Protein AF-A0A5B7V4L8-F1 (afdb_monomer_lite)

Foldseek 3Di:
DDDDDDDPVRQDPVNVVVVVVVVVVVVVVVVVVVVVVVVVVVVVVVVVVVVVVVVVVVVVVVVVLVVLVVVLVVLPDPDDDPVSVVVNVVSVVVNVVVPPDPDPPVVVVVVVVVVVVVVVVQLVVLLVVLVVVDVVVDDDPPPDDNVVVVVVSVVSNVCSNPPPDD

Radius of gyration: 33.32 Å; chains: 1; bounding box: 62×54×91 Å

Sequence (166 aa):
MTEPRHTADTVTDDALDELYAGLEQAQTRAEQAEDLLRIAHETSNRAEAERASAVRRAEQAEGALARVRAAVHIADDEDVTDWQRGFRACSVAVLGTLDQPGPAATDTTARVFAALHRSAEQNVSRVIDLYERWLAAGPPPLGTSVSRWWDARLAELHDAILPPTT

Secondary structure (DSSP, 8-state):
-------GGG--HHHHHHHHHHHHHHHHHHHHHHHHHHHHHHHHHHHHHHHHHHHHHHHHHHHHHHHHHHHHHGGGSS---HHHHHHHHHHHHHHHHHSSPPS-HHHHHHHHHHHHHHHHHHHHHHHHHHHHHHHHH-SPPTTS-HHHHHHHHHHHHHHHHS----

Structure (mmCIF, N/CA/C/O backbone):
data_AF-A0A5B7V4L8-F1
#
_entry.id   AF-A0A5B7V4L8-F1
#
loop_
_atom_site.group_PDB
_atom_site.id
_atom_site.type_symbol
_atom_site.label_atom_id
_atom_site.label_alt_id
_atom_site.label_comp_id
_atom_site.label_asym_id
_atom_site.label_entity_id
_atom_site.label_seq_id
_atom_site.pdbx_PDB_ins_code
_atom_site.Cartn_x
_atom_site.Cartn_y
_atom_site.Cartn_z
_atom_site.occupancy
_atom_site.B_iso_or_equiv
_atom_site.auth_seq_id
_atom_site.auth_comp_id
_atom_site.auth_asym_id
_atom_site.auth_atom_id
_atom_site.pdbx_PDB_model_num
ATOM 1 N N . MET A 1 1 ? -24.661 27.820 22.872 1.00 38.53 1 MET A N 1
ATOM 2 C CA . MET A 1 1 ? -24.665 26.750 23.888 1.00 38.53 1 MET A CA 1
ATOM 3 C C . MET A 1 1 ? -23.710 27.182 24.973 1.00 38.53 1 MET A C 1
ATOM 5 O O . MET A 1 1 ? -22.532 27.338 24.694 1.00 38.53 1 MET A O 1
ATOM 9 N N . THR A 1 2 ? -24.248 27.525 26.135 1.00 45.78 2 THR A N 1
ATOM 10 C CA . THR A 1 2 ? -23.500 28.096 27.256 1.00 45.78 2 THR A CA 1
ATOM 11 C C . THR A 1 2 ? -23.047 26.936 28.130 1.00 45.78 2 THR A C 1
ATOM 13 O O . THR A 1 2 ? -23.898 26.246 28.685 1.00 45.78 2 THR A O 1
ATOM 16 N N . GLU A 1 3 ? -21.742 26.676 28.201 1.00 45.06 3 GLU A N 1
ATOM 17 C CA . GLU A 1 3 ? -21.190 25.704 29.150 1.00 45.06 3 GLU A CA 1
ATOM 18 C C . GLU A 1 3 ? -21.563 26.123 30.583 1.00 45.06 3 GLU A C 1
ATOM 20 O O . GLU A 1 3 ? -21.363 27.292 30.945 1.00 45.06 3 GLU A O 1
ATOM 25 N N . PRO A 1 4 ? -22.132 25.221 31.402 1.00 63.66 4 PRO A N 1
ATOM 26 C CA . PRO A 1 4 ? -22.404 25.512 32.799 1.00 63.66 4 PRO A CA 1
ATOM 27 C C . PRO A 1 4 ? -21.075 25.726 33.533 1.00 63.66 4 PRO A C 1
ATOM 29 O O . PRO A 1 4 ? -20.245 24.830 33.650 1.00 63.66 4 PRO A O 1
ATOM 32 N N . ARG A 1 5 ? -20.857 26.951 34.018 1.00 58.69 5 ARG A N 1
ATOM 33 C CA . ARG A 1 5 ? -19.707 27.290 34.861 1.00 58.69 5 ARG A CA 1
ATOM 34 C C . ARG A 1 5 ? -19.963 26.774 36.274 1.00 58.69 5 ARG A C 1
ATOM 36 O O . ARG A 1 5 ? -20.722 27.390 37.017 1.00 58.69 5 ARG A O 1
ATOM 43 N N . HIS A 1 6 ? -19.332 25.662 36.630 1.00 60.97 6 HIS A N 1
ATOM 44 C CA . HIS A 1 6 ? -19.338 25.139 37.993 1.00 60.97 6 HIS A CA 1
ATOM 45 C C . HIS A 1 6 ? -18.435 26.001 38.891 1.00 60.97 6 HIS A C 1
ATOM 47 O O . HIS A 1 6 ? -17.262 26.220 38.591 1.00 60.97 6 HIS A O 1
ATOM 53 N N . THR A 1 7 ? -18.993 26.544 39.973 1.00 61.94 7 THR A N 1
ATOM 54 C CA . THR A 1 7 ? -18.250 27.269 41.018 1.00 61.94 7 THR A CA 1
ATOM 55 C C . THR A 1 7 ? -17.629 26.281 42.004 1.00 61.94 7 THR A C 1
ATOM 57 O O . THR A 1 7 ? -18.215 25.228 42.251 1.00 61.94 7 THR A O 1
ATOM 60 N N . ALA A 1 8 ? -16.473 26.625 42.586 1.00 61.00 8 ALA A N 1
ATOM 61 C CA . ALA A 1 8 ? -15.645 25.731 43.410 1.00 61.00 8 ALA A CA 1
ATOM 62 C C . ALA A 1 8 ? -16.396 24.992 44.544 1.00 61.00 8 ALA A C 1
ATOM 64 O O . ALA A 1 8 ? -16.025 23.874 44.873 1.00 61.00 8 ALA A O 1
ATOM 65 N N . ASP A 1 9 ? -17.490 25.556 45.067 1.00 65.50 9 ASP A N 1
ATOM 66 C CA . ASP A 1 9 ? -18.323 24.942 46.118 1.00 65.50 9 ASP A CA 1
ATOM 67 C C . ASP A 1 9 ? -19.293 23.840 45.631 1.00 65.50 9 ASP A C 1
ATOM 69 O O . ASP A 1 9 ? -20.001 23.244 46.437 1.00 65.50 9 ASP A O 1
ATOM 73 N N . THR A 1 10 ? -19.375 23.567 44.322 1.00 72.00 10 THR A N 1
ATOM 74 C CA . THR A 1 10 ? -20.352 22.617 43.731 1.00 72.00 10 THR A CA 1
ATOM 75 C C . THR A 1 10 ? -19.728 21.395 43.062 1.00 72.00 10 THR A C 1
ATOM 77 O O . THR A 1 10 ? -20.456 20.563 42.523 1.00 72.00 10 THR A O 1
ATOM 80 N N . VAL A 1 1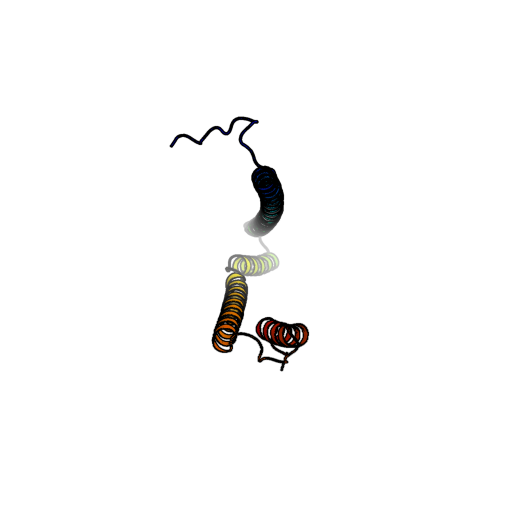1 ? -18.400 21.282 43.072 1.00 72.31 11 VAL A N 1
ATOM 81 C CA . VAL A 1 11 ? -17.696 20.162 42.442 1.00 72.31 11 VAL A CA 1
ATOM 82 C C . VAL A 1 11 ? -17.529 19.048 43.473 1.00 72.31 11 VAL A C 1
ATOM 84 O O . VAL A 1 11 ? -16.882 19.242 44.500 1.00 72.31 11 VAL A O 1
ATOM 87 N N . THR A 1 12 ? -18.158 17.902 43.224 1.00 82.94 12 THR A N 1
ATOM 88 C CA . THR A 1 12 ? -17.988 16.693 44.039 1.00 82.94 12 THR A CA 1
ATOM 89 C C . THR A 1 12 ? -16.658 16.015 43.720 1.00 82.94 12 THR A C 1
ATOM 91 O O . THR A 1 12 ? -16.119 16.195 42.632 1.00 82.94 12 THR A O 1
ATOM 94 N N . ASP A 1 13 ? -16.147 15.213 44.652 1.00 84.00 13 ASP A N 1
ATOM 95 C CA . ASP A 1 13 ? -14.913 14.429 44.471 1.00 84.00 13 ASP A CA 1
ATOM 96 C C . ASP A 1 13 ? -15.001 13.535 43.218 1.00 84.00 13 ASP A C 1
ATOM 98 O O . ASP A 1 13 ? -14.142 13.599 42.345 1.00 84.00 13 ASP A O 1
ATOM 102 N N . ASP A 1 14 ? -16.144 12.865 43.025 1.00 87.81 14 ASP A N 1
ATOM 103 C CA . ASP A 1 14 ? -16.441 12.084 41.814 1.00 87.81 14 ASP A CA 1
ATOM 104 C C . ASP A 1 14 ? -16.370 12.922 40.518 1.00 87.81 14 ASP A C 1
ATOM 106 O O . ASP A 1 14 ? -15.923 12.443 39.478 1.00 87.81 14 ASP A O 1
ATOM 110 N N . ALA A 1 15 ? -16.786 14.195 40.565 1.00 84.94 15 ALA A N 1
ATOM 111 C CA . ALA A 1 15 ? -16.728 15.085 39.405 1.00 84.94 15 ALA A CA 1
ATOM 112 C C . ALA A 1 15 ? -15.297 15.578 39.128 1.00 84.94 15 ALA A C 1
ATOM 114 O O . ALA A 1 15 ? -14.961 15.863 37.979 1.00 84.94 15 ALA A O 1
ATOM 115 N N . LEU A 1 16 ? -14.446 15.673 40.156 1.00 86.25 16 LEU A N 1
ATOM 116 C CA . LEU A 1 16 ? -13.016 15.929 39.981 1.00 86.25 16 LEU A CA 1
ATOM 117 C C . LEU A 1 16 ? -12.318 14.718 39.362 1.00 86.25 16 LEU A C 1
ATOM 119 O O . LEU A 1 16 ? -11.557 14.902 38.415 1.00 86.25 16 LEU A O 1
ATOM 123 N N . ASP A 1 17 ? -12.613 13.505 39.826 1.00 92.12 17 ASP A N 1
ATOM 124 C CA . ASP A 1 17 ? -12.047 12.270 39.272 1.00 92.12 17 ASP A CA 1
ATOM 125 C C . ASP A 1 17 ? -12.414 12.084 37.794 1.00 92.12 17 ASP A C 1
ATOM 127 O O . ASP A 1 17 ? -11.549 11.779 36.969 1.00 92.12 17 ASP A O 1
ATOM 131 N N . GLU A 1 18 ? -13.669 12.351 37.419 1.00 91.19 18 GLU A N 1
ATOM 132 C CA . GLU A 1 18 ? -14.097 12.333 36.015 1.00 91.19 18 GLU A CA 1
ATOM 133 C C . GLU A 1 18 ? -13.371 13.390 35.167 1.00 91.19 18 GLU A C 1
ATOM 135 O O . GLU A 1 18 ? -12.969 13.111 34.032 1.00 91.19 18 GLU A O 1
ATOM 140 N N . LEU A 1 19 ? -13.153 14.595 35.708 1.00 90.12 19 LEU A N 1
ATOM 141 C CA . LEU A 1 19 ? -12.398 15.647 35.023 1.00 90.12 19 LEU A CA 1
ATOM 142 C C . LEU A 1 19 ? -10.917 15.284 34.868 1.00 90.12 19 LEU A C 1
ATOM 144 O O . LEU A 1 19 ? -10.348 15.525 33.800 1.00 90.12 19 LEU A O 1
ATOM 148 N N . TYR A 1 20 ? -10.294 14.684 35.884 1.00 91.19 20 TYR A N 1
ATOM 149 C CA . TYR A 1 20 ? -8.905 14.229 35.818 1.00 91.19 20 TYR A CA 1
ATOM 150 C C . TYR A 1 20 ? -8.732 13.071 34.833 1.00 91.19 20 TYR A C 1
ATOM 152 O O . TYR A 1 20 ? -7.831 13.126 33.996 1.00 91.19 20 TYR A O 1
ATOM 160 N N . ALA A 1 21 ? -9.633 12.086 34.847 1.00 93.38 21 ALA A N 1
ATOM 161 C CA . ALA A 1 21 ? -9.640 11.000 33.870 1.00 93.38 21 ALA A CA 1
ATOM 162 C C . ALA A 1 21 ? -9.850 11.526 32.438 1.00 93.38 21 ALA A C 1
ATOM 164 O O . ALA A 1 21 ? -9.195 11.079 31.493 1.00 93.38 21 ALA A O 1
ATOM 165 N N . GLY A 1 22 ? -10.727 12.521 32.268 1.00 93.88 22 GLY A N 1
ATOM 166 C CA . GLY A 1 22 ? -10.933 13.206 30.993 1.00 93.88 22 GLY A CA 1
ATOM 167 C C . GLY A 1 22 ? -9.686 13.950 30.506 1.00 93.88 22 GLY A C 1
ATOM 168 O O . GLY A 1 22 ? -9.349 13.868 29.322 1.00 93.88 22 GLY A O 1
ATOM 169 N N . LEU A 1 23 ? -8.974 14.631 31.410 1.00 95.12 23 LEU A N 1
ATOM 170 C CA . LEU A 1 23 ? -7.726 15.337 31.112 1.00 95.12 23 LEU A CA 1
ATOM 171 C C . LEU A 1 23 ? -6.614 14.362 30.706 1.00 95.12 23 LEU A C 1
ATOM 173 O O . LEU A 1 23 ? -5.959 14.580 29.690 1.00 95.12 23 LEU A O 1
ATOM 177 N N . GLU A 1 24 ? -6.439 13.267 31.446 1.00 95.31 24 GLU A N 1
ATOM 178 C CA . GLU A 1 24 ? -5.446 12.229 31.147 1.00 95.31 24 GLU A CA 1
ATOM 179 C C . GLU A 1 24 ? -5.721 11.572 29.787 1.00 95.31 24 GLU A C 1
ATOM 181 O O . GLU A 1 24 ? -4.818 11.391 28.963 1.00 95.31 24 GLU A O 1
ATOM 186 N N . GLN A 1 25 ? -6.993 11.294 29.493 1.00 94.38 25 GLN A N 1
ATOM 187 C CA . GLN A 1 25 ? -7.395 10.745 28.204 1.00 94.38 25 GLN A CA 1
ATOM 188 C C . GLN A 1 25 ? -7.185 11.748 27.059 1.00 94.38 25 GLN A C 1
ATOM 190 O O . GLN A 1 25 ? -6.803 11.355 25.955 1.00 94.38 25 GLN A O 1
ATOM 195 N N . ALA A 1 26 ? -7.431 13.040 27.290 1.00 92.88 26 ALA A N 1
ATOM 196 C CA . ALA A 1 26 ? -7.155 14.090 26.313 1.00 92.88 26 ALA A CA 1
ATOM 197 C C . ALA A 1 26 ? -5.649 14.248 26.061 1.00 92.88 26 ALA A C 1
ATOM 199 O O . ALA A 1 26 ? -5.237 14.357 24.906 1.00 92.88 26 ALA A O 1
ATOM 200 N N . GLN A 1 27 ? -4.833 14.185 27.115 1.00 95.94 27 GLN A N 1
ATOM 201 C CA . GLN A 1 27 ? -3.379 14.251 27.017 1.00 95.94 27 GLN A CA 1
ATOM 202 C C . GLN A 1 27 ? -2.819 13.047 26.250 1.00 95.94 27 GLN A C 1
ATOM 204 O O . GLN A 1 27 ? -2.063 13.224 25.300 1.00 95.94 27 GLN A O 1
ATOM 209 N N . THR A 1 28 ? -3.289 11.837 26.560 1.00 95.69 28 THR A N 1
ATOM 210 C CA . THR A 1 28 ? -2.890 10.616 25.844 1.00 95.69 28 THR A CA 1
ATOM 211 C C . THR A 1 28 ? -3.248 10.697 24.357 1.00 95.69 28 THR A C 1
ATOM 213 O O . THR A 1 28 ? -2.458 10.312 23.498 1.00 95.69 28 THR A O 1
ATOM 216 N N . ARG A 1 29 ? -4.430 11.231 24.016 1.00 94.69 29 ARG A N 1
ATOM 217 C CA . ARG A 1 29 ? -4.819 11.441 22.611 1.00 94.69 29 ARG A CA 1
ATOM 218 C C . ARG A 1 29 ? -3.931 12.468 21.909 1.00 94.69 29 ARG A C 1
ATOM 220 O O . ARG A 1 29 ? -3.646 12.290 20.727 1.00 94.69 29 ARG A O 1
ATOM 227 N N . ALA A 1 30 ? -3.514 13.525 22.605 1.00 94.62 30 ALA A N 1
ATOM 228 C CA . ALA A 1 30 ? -2.611 14.529 22.051 1.00 94.62 30 ALA A CA 1
ATOM 229 C C . ALA A 1 30 ? -1.229 13.927 21.752 1.00 94.62 30 ALA A C 1
ATOM 231 O O . ALA A 1 30 ? -0.738 14.066 20.635 1.00 94.62 30 ALA A O 1
ATOM 232 N N . GLU A 1 31 ? -0.667 13.166 22.693 1.00 96.38 31 GLU A N 1
ATOM 233 C CA . GLU A 1 31 ? 0.608 12.457 22.520 1.00 96.38 31 GLU A CA 1
ATOM 234 C C . GLU A 1 31 ? 0.543 11.454 21.354 1.00 96.38 31 GLU A C 1
ATOM 236 O O . GLU A 1 31 ? 1.413 11.435 20.483 1.00 96.38 31 GLU A O 1
ATOM 241 N N . GLN A 1 32 ? -0.541 10.677 21.262 1.00 95.12 32 GLN A N 1
ATOM 242 C CA . GLN A 1 32 ? -0.770 9.758 20.141 1.00 95.12 32 GLN A CA 1
ATOM 243 C C . GLN A 1 32 ? -0.863 10.487 18.793 1.00 95.12 32 GLN A C 1
ATOM 245 O O . GLN A 1 32 ? -0.349 9.997 17.787 1.00 95.12 32 GLN A O 1
ATOM 250 N N . ALA A 1 33 ? -1.513 11.653 18.748 1.00 94.31 33 ALA A N 1
ATOM 251 C CA . ALA A 1 33 ? -1.619 12.447 17.529 1.00 94.31 33 ALA A CA 1
ATOM 252 C C . ALA A 1 33 ? -0.255 13.005 17.090 1.00 94.31 33 ALA A C 1
ATOM 254 O O . ALA A 1 33 ? 0.061 12.970 15.899 1.00 94.31 33 ALA A O 1
ATOM 255 N N . GLU A 1 34 ? 0.570 13.470 18.030 1.00 96.94 34 GLU A N 1
ATOM 256 C CA . GLU A 1 34 ? 1.934 13.927 17.748 1.00 96.94 34 GLU A CA 1
ATOM 257 C C . GLU A 1 34 ? 2.808 12.799 17.192 1.00 96.94 34 GLU A C 1
ATOM 259 O O . GLU A 1 34 ? 3.508 12.989 16.193 1.00 96.94 34 GLU A O 1
ATOM 264 N N . ASP A 1 35 ? 2.708 11.600 17.765 1.00 96.31 35 ASP A N 1
ATOM 265 C CA . ASP A 1 35 ? 3.440 10.434 17.276 1.00 96.31 35 ASP A CA 1
ATOM 266 C C . ASP A 1 35 ? 3.011 10.020 15.862 1.00 96.31 35 ASP A C 1
ATOM 268 O O . ASP A 1 35 ? 3.859 9.722 15.014 1.00 96.31 35 ASP A O 1
ATOM 272 N N . LEU A 1 36 ? 1.711 10.066 15.559 1.00 95.00 36 LEU A N 1
ATOM 273 C CA . LEU A 1 36 ? 1.211 9.813 14.206 1.00 95.00 36 LEU A CA 1
ATOM 274 C C . LEU A 1 36 ? 1.728 10.852 13.204 1.00 95.00 36 LEU A C 1
ATOM 276 O O . LEU A 1 36 ? 2.137 10.484 12.100 1.00 95.00 36 LEU A O 1
ATOM 280 N N . LEU A 1 37 ? 1.752 12.133 13.581 1.00 95.88 37 LEU A N 1
ATOM 281 C CA . LEU A 1 37 ? 2.294 13.202 12.738 1.00 95.88 37 LEU A CA 1
ATOM 282 C C . LEU A 1 37 ? 3.793 13.017 12.488 1.00 95.88 37 LEU A C 1
ATOM 284 O O . LEU A 1 37 ? 4.252 13.186 11.356 1.00 95.88 37 LEU A O 1
ATOM 288 N N . ARG A 1 38 ? 4.552 12.613 13.510 1.00 95.19 38 ARG A N 1
ATOM 289 C CA . ARG A 1 38 ? 5.979 12.303 13.386 1.00 95.19 38 ARG A CA 1
ATOM 290 C C . ARG A 1 38 ? 6.219 11.146 12.415 1.00 95.19 38 ARG A C 1
ATOM 292 O O . ARG A 1 38 ? 7.013 11.287 11.486 1.00 95.19 38 ARG A O 1
ATOM 299 N N . ILE A 1 39 ? 5.489 10.040 12.562 1.00 95.50 39 ILE A N 1
ATOM 300 C CA . ILE A 1 39 ? 5.589 8.877 11.663 1.00 95.50 39 ILE A CA 1
ATOM 301 C C . ILE A 1 39 ? 5.197 9.260 10.226 1.00 95.50 39 ILE A C 1
ATOM 303 O O . ILE A 1 39 ? 5.878 8.881 9.267 1.00 95.50 39 ILE A O 1
ATOM 307 N N . ALA A 1 40 ? 4.131 10.044 10.052 1.00 92.06 40 ALA A N 1
ATOM 308 C CA . ALA A 1 40 ? 3.712 10.544 8.744 1.00 92.06 40 ALA A CA 1
ATOM 309 C C . ALA A 1 40 ? 4.797 11.424 8.097 1.00 92.06 40 ALA A C 1
ATOM 311 O O . ALA A 1 40 ? 5.083 11.297 6.905 1.00 92.06 40 ALA A O 1
ATOM 312 N N . HIS A 1 41 ? 5.459 12.274 8.881 1.00 93.25 41 HIS A N 1
ATOM 313 C CA . HIS A 1 41 ? 6.542 13.116 8.385 1.00 93.25 41 HIS A CA 1
ATOM 314 C C . HIS A 1 41 ? 7.774 12.296 7.977 1.00 93.25 41 HIS A C 1
ATOM 316 O O . HIS A 1 41 ? 8.314 12.479 6.885 1.00 93.25 41 HIS A O 1
ATOM 322 N N . GLU A 1 42 ? 8.193 11.337 8.804 1.00 93.81 42 GLU A N 1
ATOM 323 C CA . GLU A 1 42 ? 9.318 10.446 8.500 1.00 93.81 42 GLU A CA 1
ATOM 324 C C . GLU A 1 42 ? 9.063 9.597 7.244 1.00 93.81 42 GLU A C 1
ATOM 326 O O . GLU A 1 42 ? 9.952 9.430 6.404 1.00 93.81 42 GLU A O 1
ATOM 331 N N . THR A 1 43 ? 7.844 9.075 7.087 1.00 90.25 43 THR A N 1
ATOM 332 C CA . THR A 1 43 ? 7.451 8.297 5.901 1.00 90.25 43 THR A CA 1
ATOM 333 C C . THR A 1 43 ? 7.391 9.162 4.645 1.00 90.25 43 THR A C 1
ATOM 335 O O . THR A 1 43 ? 7.901 8.742 3.606 1.00 90.25 43 THR A O 1
ATOM 338 N N . SER A 1 44 ? 6.867 10.388 4.745 1.00 89.00 44 SER A N 1
ATOM 339 C CA . SER A 1 44 ? 6.883 11.365 3.652 1.00 89.00 44 SER A CA 1
ATOM 340 C C . SER A 1 44 ? 8.310 11.707 3.218 1.00 89.00 44 SER A C 1
ATOM 342 O O . SER A 1 44 ? 8.624 11.656 2.030 1.00 89.00 44 SER A O 1
ATOM 344 N N . ASN A 1 45 ? 9.203 11.996 4.168 1.00 90.50 45 ASN A N 1
ATOM 345 C CA . ASN A 1 45 ? 10.596 12.337 3.870 1.00 90.50 45 ASN A CA 1
ATOM 346 C C . ASN A 1 45 ? 11.341 11.172 3.213 1.00 90.50 45 ASN A C 1
ATOM 348 O O . ASN A 1 45 ? 12.119 11.377 2.281 1.00 90.50 45 ASN A O 1
ATOM 352 N N . ARG A 1 46 ? 11.085 9.939 3.664 1.00 90.75 46 ARG A N 1
ATOM 353 C CA . ARG A 1 46 ? 11.654 8.732 3.053 1.00 90.75 46 ARG A CA 1
ATOM 354 C C . ARG A 1 46 ? 11.179 8.558 1.611 1.00 90.75 46 ARG A C 1
ATOM 356 O O . ARG A 1 46 ? 12.008 8.373 0.724 1.00 90.75 46 ARG A O 1
ATOM 363 N N . ALA A 1 47 ? 9.874 8.684 1.372 1.00 83.19 47 ALA A N 1
ATOM 364 C CA . ALA A 1 47 ? 9.303 8.588 0.032 1.00 83.19 47 ALA A CA 1
ATOM 365 C C . ALA A 1 47 ? 9.862 9.670 -0.907 1.00 83.19 47 ALA A C 1
ATOM 367 O O . ALA A 1 47 ? 10.179 9.395 -2.065 1.00 83.19 47 ALA A O 1
ATOM 368 N N . GLU A 1 48 ? 10.042 10.893 -0.409 1.00 87.62 48 GLU A N 1
ATOM 369 C CA . GLU A 1 48 ? 10.622 11.984 -1.191 1.00 87.62 48 GLU A CA 1
ATOM 370 C C . GLU A 1 48 ? 12.106 11.743 -1.511 1.00 87.62 48 GLU A C 1
ATOM 372 O O . GLU A 1 48 ? 12.545 11.943 -2.646 1.00 87.62 48 GLU A O 1
ATOM 377 N N . ALA A 1 49 ? 12.883 11.216 -0.560 1.00 89.31 49 ALA A N 1
ATOM 378 C CA . ALA A 1 49 ? 14.278 10.841 -0.790 1.00 89.31 49 ALA A CA 1
ATOM 379 C C . ALA A 1 49 ? 14.425 9.723 -1.842 1.00 89.31 49 ALA A C 1
ATOM 381 O O . ALA A 1 49 ? 15.346 9.752 -2.672 1.00 89.31 49 ALA A O 1
ATOM 382 N N . GLU A 1 50 ? 13.511 8.752 -1.842 1.00 89.62 50 GLU A N 1
ATOM 383 C CA . GLU A 1 50 ? 13.447 7.691 -2.851 1.00 89.62 50 GLU A CA 1
ATOM 384 C C . GLU A 1 50 ? 13.117 8.253 -4.238 1.00 89.62 50 GLU A C 1
ATOM 386 O O . GLU A 1 50 ? 13.807 7.924 -5.210 1.00 89.62 50 GLU A O 1
ATOM 391 N N . ARG A 1 51 ? 12.137 9.162 -4.331 1.00 89.19 51 ARG A N 1
ATOM 392 C CA . ARG A 1 51 ? 11.792 9.861 -5.581 1.00 89.19 51 ARG A CA 1
ATOM 393 C C . ARG A 1 51 ? 12.967 10.660 -6.123 1.00 89.19 51 ARG A C 1
ATOM 395 O O . ARG A 1 51 ? 13.336 10.476 -7.281 1.00 89.19 51 ARG A O 1
ATOM 402 N N . ALA A 1 52 ? 13.618 11.466 -5.288 1.00 89.81 52 ALA A N 1
ATOM 403 C CA . ALA A 1 52 ? 14.792 12.236 -5.688 1.00 89.81 52 ALA A CA 1
ATOM 404 C C . ALA A 1 52 ? 15.927 11.325 -6.194 1.00 89.81 52 ALA A C 1
ATOM 406 O O . ALA A 1 52 ? 16.624 11.647 -7.156 1.00 89.81 52 ALA A O 1
ATOM 407 N N . SER A 1 53 ? 16.101 10.152 -5.580 1.00 86.12 53 SER A N 1
ATOM 408 C CA . SER A 1 53 ? 17.087 9.158 -6.021 1.00 86.12 53 SER A CA 1
ATOM 409 C C . SER A 1 53 ? 16.706 8.490 -7.343 1.00 86.12 53 SER A C 1
ATOM 411 O O . SER A 1 53 ? 17.587 8.173 -8.140 1.00 86.12 53 SER A O 1
ATOM 413 N N . ALA A 1 54 ? 15.416 8.264 -7.595 1.00 83.94 54 ALA A N 1
ATOM 414 C CA . ALA A 1 54 ? 14.929 7.745 -8.870 1.00 83.94 54 ALA A CA 1
ATOM 415 C C . ALA A 1 54 ? 15.122 8.760 -10.006 1.00 83.94 54 ALA A C 1
ATOM 417 O O . ALA A 1 54 ? 15.633 8.383 -11.059 1.00 83.94 54 ALA A O 1
ATOM 418 N N . VAL A 1 55 ? 14.811 10.037 -9.761 1.00 90.94 55 VAL A N 1
ATOM 419 C CA . VAL A 1 55 ? 15.020 11.128 -10.726 1.00 90.94 55 VAL A CA 1
ATOM 420 C C . VAL A 1 55 ? 16.496 11.250 -11.094 1.00 90.94 55 VAL A C 1
ATOM 422 O O . VAL A 1 55 ? 16.829 11.172 -12.271 1.00 90.94 55 VAL A O 1
ATOM 425 N N . ARG A 1 56 ? 17.406 11.297 -10.109 1.00 86.81 56 ARG A N 1
ATOM 426 C CA . ARG A 1 56 ? 18.855 11.348 -10.385 1.00 86.81 56 ARG A CA 1
ATOM 427 C C . ARG A 1 56 ? 19.344 10.175 -11.235 1.00 86.81 56 ARG A C 1
ATOM 429 O O . ARG A 1 56 ? 20.191 10.353 -12.105 1.00 86.81 56 ARG A O 1
ATOM 436 N N . ARG A 1 57 ? 18.834 8.962 -10.986 1.00 82.75 57 ARG A N 1
ATOM 437 C CA . ARG A 1 57 ? 19.182 7.781 -11.794 1.00 82.75 57 ARG A CA 1
ATOM 438 C C . ARG A 1 57 ? 18.664 7.900 -13.226 1.00 82.75 57 ARG A C 1
ATOM 440 O O . ARG A 1 57 ? 19.375 7.498 -14.143 1.00 82.75 57 ARG A O 1
ATOM 447 N N . ALA A 1 58 ? 17.467 8.453 -13.417 1.00 85.44 58 ALA A N 1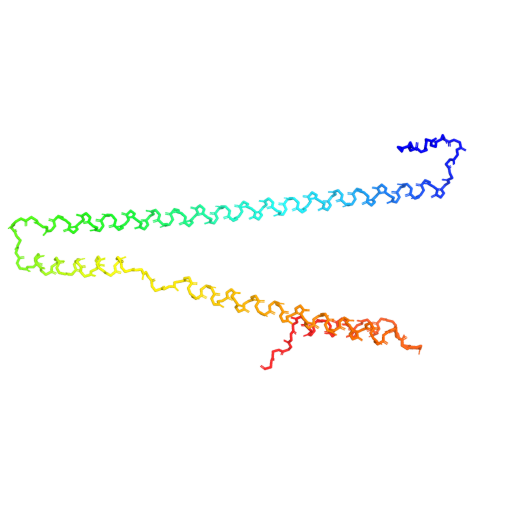
ATOM 448 C CA . ALA A 1 58 ? 16.911 8.710 -14.743 1.00 85.44 58 ALA A CA 1
ATOM 449 C C . ALA A 1 58 ? 17.740 9.760 -15.500 1.00 85.44 58 ALA A C 1
ATOM 451 O O . ALA A 1 58 ? 18.206 9.476 -16.597 1.00 85.44 58 ALA A O 1
ATOM 452 N N . GLU A 1 59 ? 18.042 10.900 -14.876 1.00 85.38 59 GLU A N 1
ATOM 453 C CA . GLU A 1 59 ? 18.902 11.945 -15.454 1.00 85.38 59 GLU A CA 1
ATOM 454 C C . GLU A 1 59 ? 20.295 11.405 -15.819 1.00 85.38 59 GLU A C 1
ATOM 456 O O . GLU A 1 59 ? 20.835 11.692 -16.889 1.00 85.38 59 GLU A O 1
ATOM 461 N N . GLN A 1 60 ? 20.884 10.567 -14.957 1.00 77.62 60 GLN A N 1
ATOM 462 C CA . GLN A 1 60 ? 22.168 9.921 -15.232 1.00 77.62 60 GLN A CA 1
ATOM 463 C C . GLN A 1 60 ? 22.093 8.988 -16.451 1.00 77.62 60 GLN A C 1
ATOM 465 O O . GLN A 1 60 ? 23.025 8.969 -17.265 1.00 77.62 60 GLN A O 1
ATOM 470 N N . ALA A 1 61 ? 21.008 8.220 -16.579 1.00 79.00 61 ALA A N 1
ATOM 471 C CA . ALA A 1 61 ? 20.773 7.335 -17.714 1.00 79.00 61 ALA A CA 1
ATOM 472 C C . ALA A 1 61 ? 20.561 8.132 -19.010 1.00 79.00 61 ALA A C 1
ATOM 474 O O . ALA A 1 61 ? 21.199 7.832 -20.017 1.00 79.00 61 ALA A O 1
ATOM 475 N N . GLU A 1 62 ? 19.759 9.196 -18.974 1.00 85.94 62 GLU A N 1
ATOM 476 C CA . GLU A 1 62 ? 19.556 10.102 -20.109 1.00 85.94 62 GLU A CA 1
ATOM 477 C C . GLU A 1 62 ? 20.867 10.756 -20.552 1.00 85.94 62 GLU A C 1
ATOM 479 O O . GLU A 1 62 ? 21.194 10.759 -21.739 1.00 85.94 62 GLU A O 1
ATOM 484 N N . GLY A 1 63 ? 21.685 11.224 -19.606 1.00 74.56 63 GLY A N 1
ATOM 485 C CA . GLY A 1 63 ? 23.009 11.763 -19.903 1.00 74.56 63 GLY A CA 1
ATOM 486 C C . GLY A 1 63 ? 23.950 10.725 -20.526 1.00 74.56 63 GLY A C 1
ATOM 487 O O . GLY A 1 63 ? 24.751 11.060 -21.400 1.00 74.56 63 GLY A O 1
ATOM 488 N N . ALA A 1 64 ? 23.865 9.457 -20.112 1.00 73.25 64 ALA A N 1
ATOM 489 C CA . ALA A 1 64 ? 24.616 8.371 -20.740 1.00 73.25 64 ALA A CA 1
ATOM 490 C C . ALA A 1 64 ? 24.139 8.103 -22.174 1.00 73.25 64 ALA A C 1
ATOM 492 O O . ALA A 1 64 ? 24.975 8.014 -23.073 1.00 73.25 64 ALA A O 1
ATOM 493 N N . LEU A 1 65 ? 22.824 8.062 -22.406 1.00 82.56 65 LEU A N 1
ATOM 494 C CA . LEU A 1 65 ? 22.242 7.919 -23.742 1.00 82.56 65 LEU A CA 1
ATOM 495 C C . LEU A 1 65 ? 22.639 9.079 -24.659 1.00 82.56 65 LEU A C 1
ATOM 497 O O . LEU A 1 65 ? 23.023 8.847 -25.803 1.00 82.56 65 LEU A O 1
ATOM 501 N N . ALA A 1 66 ? 22.625 10.316 -24.157 1.00 77.38 66 ALA A N 1
ATOM 502 C CA . ALA A 1 66 ? 23.060 11.489 -24.909 1.00 77.38 66 ALA A CA 1
ATOM 503 C C . ALA A 1 66 ? 24.533 11.384 -25.338 1.00 77.38 66 ALA A C 1
ATOM 505 O O . ALA A 1 66 ? 24.857 11.664 -26.492 1.00 77.38 66 ALA A O 1
ATOM 506 N N . ARG A 1 67 ? 25.423 10.914 -24.450 1.00 73.00 67 ARG A N 1
ATOM 507 C CA . ARG A 1 67 ? 26.838 10.671 -24.790 1.00 73.00 67 ARG A CA 1
ATOM 508 C C . ARG A 1 67 ? 27.006 9.576 -25.840 1.00 73.00 67 ARG A C 1
ATOM 510 O O . ARG A 1 67 ? 27.812 9.744 -26.748 1.00 73.00 67 ARG A O 1
ATOM 517 N N . VAL A 1 68 ? 26.246 8.482 -25.737 1.00 75.69 68 VAL A N 1
ATOM 518 C CA . VAL A 1 68 ? 26.261 7.415 -26.751 1.00 75.69 68 VAL A CA 1
ATOM 519 C C . VAL A 1 68 ? 25.795 7.972 -28.096 1.00 75.69 68 VAL A C 1
ATOM 521 O O . VAL A 1 68 ? 26.500 7.809 -29.084 1.00 75.69 68 VAL A O 1
ATOM 524 N N . ARG A 1 69 ? 24.678 8.709 -28.137 1.00 77.19 69 ARG A N 1
ATOM 525 C CA . ARG A 1 69 ? 24.171 9.352 -29.362 1.00 77.19 69 ARG A CA 1
ATOM 526 C C . ARG A 1 69 ? 25.202 10.303 -29.987 1.00 77.19 69 ARG A C 1
ATOM 528 O O . ARG A 1 69 ? 25.435 10.232 -31.189 1.00 77.19 69 ARG A O 1
ATOM 535 N N . ALA A 1 70 ? 25.868 11.132 -29.182 1.00 69.00 70 ALA A N 1
ATOM 536 C CA . ALA A 1 70 ? 26.929 12.022 -29.658 1.00 69.00 70 ALA A CA 1
ATOM 537 C C . ALA A 1 70 ? 28.133 11.256 -30.239 1.00 69.00 70 ALA A C 1
ATOM 539 O O . ALA A 1 70 ? 28.648 11.631 -31.289 1.00 69.00 70 ALA A O 1
ATOM 540 N N . ALA A 1 71 ? 28.555 10.162 -29.596 1.00 65.81 71 ALA A N 1
ATOM 541 C CA . ALA A 1 71 ? 29.651 9.324 -30.085 1.00 65.81 71 ALA A CA 1
ATOM 542 C C . ALA A 1 71 ? 29.322 8.636 -31.422 1.00 65.81 71 ALA A C 1
ATOM 544 O O . ALA A 1 71 ? 30.215 8.456 -32.246 1.00 65.81 71 ALA A O 1
ATOM 545 N N . VAL A 1 72 ? 28.051 8.290 -31.658 1.00 67.19 72 VAL A N 1
ATOM 546 C CA . VAL A 1 72 ? 27.605 7.735 -32.945 1.00 67.19 72 VAL A CA 1
ATOM 547 C C . VAL A 1 72 ? 27.658 8.778 -34.061 1.00 67.19 72 VAL A C 1
ATOM 549 O O . VAL A 1 72 ? 28.094 8.444 -35.157 1.00 67.19 72 VAL A O 1
ATOM 552 N N . HIS A 1 73 ? 27.298 10.038 -33.795 1.00 63.06 73 HIS A N 1
ATOM 553 C CA . HIS A 1 73 ? 27.351 11.093 -34.817 1.00 63.06 73 HIS A CA 1
ATOM 554 C C . HIS A 1 73 ? 28.770 11.429 -35.297 1.00 63.06 73 HIS A C 1
ATOM 556 O O . HIS A 1 73 ? 28.944 11.779 -36.457 1.00 63.06 73 HIS A O 1
ATOM 562 N N . ILE A 1 74 ? 29.794 11.267 -34.453 1.00 58.69 74 ILE A N 1
ATOM 563 C CA . ILE A 1 74 ? 31.205 11.432 -34.858 1.00 58.69 74 ILE A CA 1
ATOM 564 C C . ILE A 1 74 ? 31.605 10.403 -35.939 1.00 58.69 74 ILE A C 1
ATOM 566 O O . ILE A 1 74 ? 32.539 10.630 -36.700 1.00 58.69 74 ILE A O 1
ATOM 570 N N . ALA A 1 75 ? 30.892 9.277 -36.045 1.00 55.88 75 ALA A N 1
ATOM 571 C CA . ALA A 1 75 ? 31.142 8.246 -37.051 1.00 55.88 75 ALA A CA 1
ATOM 572 C C . ALA A 1 75 ? 30.448 8.497 -38.412 1.00 55.88 75 ALA A C 1
ATOM 574 O O . ALA A 1 75 ? 30.554 7.637 -39.288 1.00 55.88 75 ALA A O 1
ATOM 575 N N . ASP A 1 76 ? 29.738 9.622 -38.594 1.00 55.91 76 ASP A N 1
ATOM 576 C CA . ASP A 1 76 ? 29.039 9.990 -39.842 1.00 55.91 76 ASP A CA 1
ATOM 577 C C . ASP A 1 76 ? 29.855 10.930 -40.774 1.00 55.91 76 ASP A C 1
ATOM 579 O O . ASP A 1 76 ? 29.336 11.327 -41.817 1.00 55.91 76 ASP A O 1
ATOM 583 N N . ASP A 1 77 ? 31.114 11.274 -40.457 1.00 58.25 77 ASP A N 1
ATOM 584 C CA . ASP A 1 77 ? 31.971 12.083 -41.351 1.00 58.25 77 ASP A CA 1
ATOM 585 C C . ASP A 1 77 ? 32.359 11.325 -42.645 1.00 58.25 77 ASP A C 1
ATOM 587 O O . ASP A 1 77 ? 32.610 10.120 -42.625 1.00 58.25 77 ASP A O 1
ATOM 591 N N . GLU A 1 78 ? 32.421 12.048 -43.776 1.00 55.22 78 GLU A N 1
ATOM 592 C CA . GLU A 1 78 ? 32.395 11.543 -45.171 1.00 55.22 78 GLU A CA 1
ATOM 593 C C . GLU A 1 78 ? 33.534 10.590 -45.605 1.00 55.22 78 GLU A C 1
ATOM 595 O O . GLU A 1 78 ? 33.439 9.996 -46.678 1.00 55.22 78 GLU A O 1
ATOM 600 N N . ASP A 1 79 ? 34.560 10.358 -44.781 1.00 56.94 79 ASP A N 1
ATOM 601 C CA . ASP A 1 79 ? 35.735 9.539 -45.126 1.00 56.94 79 ASP A CA 1
ATOM 602 C C . ASP A 1 79 ? 35.940 8.367 -44.145 1.00 56.94 79 ASP A C 1
ATOM 604 O O . ASP A 1 79 ? 36.887 8.305 -43.356 1.00 56.94 79 ASP A O 1
ATOM 608 N N . VAL A 1 80 ? 35.013 7.403 -44.177 1.00 59.19 80 VAL A N 1
ATOM 609 C CA . VAL A 1 80 ? 35.018 6.230 -43.286 1.00 59.19 80 VAL A CA 1
ATOM 610 C C . VAL A 1 80 ? 35.339 4.917 -44.018 1.00 59.19 80 VAL A C 1
ATOM 612 O O . VAL A 1 80 ? 34.638 4.476 -44.929 1.00 59.19 80 VAL A O 1
ATOM 615 N N . THR A 1 81 ? 36.405 4.255 -43.563 1.00 64.31 81 THR A N 1
ATOM 616 C CA . THR A 1 81 ? 36.855 2.902 -43.937 1.00 64.31 81 THR A CA 1
ATOM 617 C C . THR A 1 81 ? 35.806 1.818 -43.620 1.00 64.31 81 THR A C 1
ATOM 619 O O . THR A 1 81 ? 34.902 2.012 -42.806 1.00 64.31 81 THR A O 1
ATOM 622 N N . ASP A 1 82 ? 35.927 0.622 -44.213 1.00 67.81 82 ASP A N 1
ATOM 623 C CA . ASP A 1 82 ? 34.966 -0.486 -44.015 1.00 67.81 82 ASP A CA 1
ATOM 624 C C . ASP A 1 82 ? 34.787 -0.919 -42.549 1.00 67.81 82 ASP A C 1
ATOM 626 O O . ASP A 1 82 ? 33.694 -1.321 -42.144 1.00 67.81 82 ASP A O 1
ATOM 630 N N . TRP A 1 83 ? 35.819 -0.774 -41.716 1.00 69.44 83 TRP A N 1
ATOM 631 C CA . TRP A 1 83 ? 35.704 -1.025 -40.279 1.00 69.44 83 TRP A CA 1
ATOM 632 C C . TRP A 1 83 ? 34.829 0.023 -39.567 1.00 69.44 83 TRP A C 1
ATOM 634 O O . TRP A 1 83 ? 34.046 -0.327 -38.682 1.00 69.44 83 TRP A O 1
ATOM 644 N N . GLN A 1 84 ? 34.869 1.285 -40.001 1.00 67.12 84 GLN A N 1
ATOM 645 C CA . GLN A 1 84 ? 34.006 2.350 -39.479 1.00 67.12 84 GLN A CA 1
ATOM 646 C C . GLN A 1 84 ? 32.542 2.161 -39.921 1.00 67.12 84 GLN A C 1
ATOM 648 O O . GLN A 1 84 ? 31.632 2.380 -39.120 1.00 67.12 84 GLN A O 1
ATOM 653 N N . ARG A 1 85 ? 32.289 1.621 -41.127 1.00 67.00 85 ARG A N 1
ATOM 654 C CA . ARG A 1 85 ? 30.942 1.164 -41.535 1.00 67.00 85 ARG A CA 1
ATOM 655 C C . ARG A 1 85 ? 30.408 0.035 -40.644 1.00 67.00 85 ARG A C 1
ATOM 657 O O . ARG A 1 85 ? 29.240 0.065 -40.256 1.00 67.00 85 ARG A O 1
ATOM 664 N N . GLY A 1 86 ? 31.253 -0.933 -40.282 1.00 68.94 86 GLY A N 1
ATOM 665 C CA . GLY A 1 86 ? 30.896 -2.000 -39.339 1.00 68.94 86 GLY A CA 1
ATOM 666 C C . GLY A 1 86 ? 30.587 -1.473 -37.932 1.00 68.94 86 GLY A C 1
ATOM 667 O O . GLY A 1 86 ? 29.584 -1.855 -37.326 1.00 68.94 86 GLY A O 1
ATOM 668 N N . PHE A 1 87 ? 31.396 -0.531 -37.438 1.00 70.88 87 PHE A N 1
ATOM 669 C CA . PHE A 1 87 ? 31.161 0.152 -36.163 1.00 70.88 87 PHE A CA 1
ATOM 670 C C . PHE A 1 87 ? 29.845 0.946 -36.160 1.00 70.88 87 PHE A C 1
ATOM 672 O O . PHE A 1 87 ? 29.103 0.903 -35.175 1.00 70.88 87 PHE A O 1
ATOM 679 N N . ARG A 1 88 ? 29.506 1.595 -37.281 1.00 69.38 88 ARG A N 1
ATOM 680 C CA . ARG A 1 88 ? 28.237 2.308 -37.482 1.00 69.38 88 ARG A CA 1
ATOM 681 C C . ARG A 1 88 ? 27.036 1.369 -37.412 1.00 69.38 88 ARG A C 1
ATOM 683 O O . ARG A 1 88 ? 26.099 1.646 -36.672 1.00 69.38 88 ARG A O 1
ATOM 690 N N . ALA A 1 89 ? 27.070 0.244 -38.126 1.00 69.12 89 ALA A N 1
ATOM 691 C CA . ALA A 1 89 ? 25.985 -0.739 -38.090 1.00 69.12 89 ALA A CA 1
ATOM 692 C C . ALA A 1 89 ? 25.751 -1.277 -36.666 1.00 69.12 89 ALA A C 1
ATOM 694 O O . ALA A 1 89 ? 24.610 -1.378 -36.216 1.00 69.12 89 ALA A O 1
ATOM 695 N N . CYS A 1 90 ? 26.835 -1.546 -35.932 1.00 68.75 90 CYS A N 1
ATOM 696 C CA . CYS A 1 90 ? 26.772 -1.989 -34.541 1.00 68.75 90 CYS A CA 1
ATOM 697 C C . CYS A 1 90 ? 26.199 -0.896 -33.619 1.00 68.75 90 CYS A C 1
ATOM 699 O O . CYS A 1 90 ? 25.310 -1.152 -32.811 1.00 68.75 90 CYS A O 1
ATOM 701 N N . SER A 1 91 ? 26.643 0.348 -33.796 1.00 71.38 91 SER A N 1
ATOM 702 C CA . SER A 1 91 ? 26.182 1.514 -33.035 1.00 71.38 91 SER A CA 1
ATOM 703 C C . SER A 1 91 ? 24.701 1.832 -33.253 1.00 71.38 91 SER A C 1
ATOM 705 O O . SER A 1 91 ? 23.976 2.086 -32.293 1.00 71.38 91 SER A O 1
ATOM 707 N N . VAL A 1 92 ? 24.228 1.765 -34.499 1.00 73.31 92 VAL A N 1
ATOM 708 C CA . VAL A 1 92 ? 22.811 1.943 -34.847 1.00 73.31 92 VAL A CA 1
ATOM 709 C C . VAL A 1 92 ? 21.957 0.829 -34.240 1.00 73.31 92 VAL A C 1
ATOM 711 O O . VAL A 1 92 ? 20.885 1.111 -33.711 1.00 73.31 92 VAL A O 1
ATOM 714 N N . ALA A 1 93 ? 22.435 -0.419 -34.248 1.00 71.06 93 ALA A N 1
ATOM 715 C CA . ALA A 1 93 ? 21.731 -1.533 -33.612 1.00 71.06 93 ALA A CA 1
ATOM 716 C C . ALA A 1 93 ? 21.630 -1.355 -32.087 1.00 71.06 93 ALA A C 1
ATOM 718 O O . ALA A 1 93 ? 20.567 -1.579 -31.504 1.00 71.06 93 ALA A O 1
ATOM 719 N N . VAL A 1 94 ? 22.705 -0.896 -31.439 1.00 74.38 94 VAL A N 1
ATOM 720 C CA . VAL A 1 94 ? 22.715 -0.592 -30.000 1.00 74.38 94 VAL A CA 1
ATOM 721 C C . VAL A 1 94 ? 21.762 0.559 -29.679 1.00 74.38 94 VAL A C 1
ATOM 723 O O . VAL A 1 94 ? 20.932 0.419 -28.785 1.00 74.38 94 VAL A O 1
ATOM 726 N N . LEU A 1 95 ? 21.808 1.664 -30.430 1.00 73.88 95 LEU A N 1
ATOM 727 C CA . LEU A 1 95 ? 20.885 2.787 -30.246 1.00 73.88 95 LEU A CA 1
ATOM 728 C C . LEU A 1 95 ? 19.426 2.379 -30.469 1.00 73.88 95 LEU A C 1
ATOM 730 O O . LEU A 1 95 ? 18.580 2.719 -29.651 1.00 73.88 95 LEU A O 1
ATOM 734 N N . GLY A 1 96 ? 19.135 1.595 -31.509 1.00 73.38 96 GLY A N 1
ATOM 735 C CA . GLY A 1 96 ? 17.793 1.068 -31.761 1.00 73.38 96 GLY A CA 1
ATOM 736 C C . GLY A 1 96 ? 17.302 0.092 -30.687 1.00 73.38 96 GLY A C 1
ATOM 737 O O . GLY A 1 96 ? 16.099 -0.061 -30.503 1.00 73.38 96 GLY A O 1
ATOM 738 N N . THR A 1 97 ? 18.212 -0.551 -29.951 1.00 67.62 97 THR A N 1
ATOM 739 C CA . THR A 1 97 ? 17.873 -1.384 -28.785 1.00 67.62 97 THR A CA 1
ATOM 740 C C . THR A 1 97 ? 17.614 -0.529 -27.543 1.00 67.62 97 THR A C 1
ATOM 742 O O . THR A 1 97 ? 16.758 -0.868 -26.735 1.00 67.62 97 THR A O 1
ATOM 745 N N . LEU A 1 98 ? 18.324 0.591 -27.390 1.00 69.00 98 LEU A N 1
ATOM 746 C CA . LEU A 1 98 ? 18.151 1.525 -26.273 1.00 69.00 98 LEU A CA 1
ATOM 747 C C . LEU A 1 98 ? 16.902 2.410 -26.414 1.00 69.00 98 LEU A C 1
ATOM 749 O O . LEU A 1 98 ? 16.338 2.814 -25.402 1.00 69.00 98 LEU A O 1
ATOM 753 N N . ASP A 1 99 ? 16.470 2.694 -27.645 1.00 67.69 99 ASP A N 1
ATOM 754 C CA . ASP A 1 99 ? 15.224 3.419 -27.945 1.00 67.69 99 ASP A CA 1
ATOM 755 C C . ASP A 1 99 ? 13.976 2.525 -27.843 1.00 67.69 99 ASP A C 1
ATOM 757 O O . ASP A 1 99 ? 12.849 3.025 -27.841 1.00 67.69 99 ASP A O 1
ATOM 761 N N . GLN A 1 100 ? 14.148 1.201 -27.743 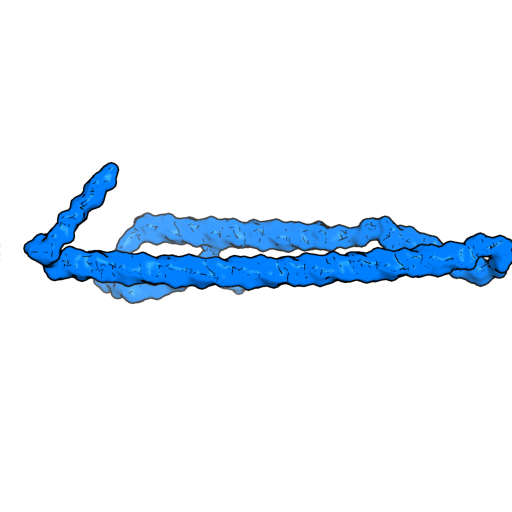1.00 60.88 100 GLN A N 1
ATOM 762 C CA . GLN A 1 100 ? 13.029 0.326 -27.420 1.00 60.88 100 GLN A CA 1
ATOM 763 C C . GLN A 1 100 ? 12.598 0.586 -25.973 1.00 60.88 100 GLN A C 1
ATOM 765 O O . GLN A 1 100 ? 13.445 0.591 -25.074 1.00 60.88 100 GLN A O 1
ATOM 770 N N . PRO A 1 101 ? 11.290 0.761 -25.707 1.00 53.47 101 PRO A N 1
ATOM 771 C CA . PRO A 1 101 ? 10.806 0.771 -24.339 1.00 53.47 101 PRO A CA 1
ATOM 772 C C . PRO A 1 101 ? 11.235 -0.548 -23.692 1.00 53.47 101 PRO A C 1
ATOM 774 O O . PRO A 1 101 ? 10.909 -1.626 -24.194 1.00 53.47 101 PRO A O 1
ATOM 777 N N . GLY A 1 102 ? 12.021 -0.458 -22.614 1.00 52.97 102 GLY A N 1
ATOM 778 C CA . GLY A 1 102 ? 12.517 -1.637 -21.910 1.00 52.97 102 GLY A CA 1
ATOM 779 C C . GLY A 1 102 ? 11.366 -2.589 -21.559 1.00 52.97 102 GLY A C 1
ATOM 780 O O . GLY A 1 102 ? 10.240 -2.122 -21.350 1.00 52.97 102 GLY A O 1
ATOM 781 N N . PRO A 1 103 ? 11.613 -3.914 -21.495 1.00 50.75 103 PRO A N 1
ATOM 782 C CA . PRO A 1 103 ? 10.568 -4.880 -21.185 1.00 50.75 103 PRO A CA 1
ATOM 783 C C . PRO A 1 103 ? 9.881 -4.444 -19.896 1.00 50.75 103 PRO A C 1
ATOM 785 O O . PRO A 1 103 ? 10.549 -4.220 -18.889 1.00 50.75 103 PRO A O 1
ATOM 788 N N . ALA A 1 104 ? 8.566 -4.250 -19.986 1.00 51.78 104 ALA A N 1
ATOM 789 C CA . ALA A 1 104 ? 7.705 -3.610 -19.004 1.00 51.78 104 ALA A CA 1
ATOM 790 C C . ALA A 1 104 ? 8.021 -4.021 -17.551 1.00 51.78 104 ALA A C 1
ATOM 792 O O . ALA A 1 104 ? 7.420 -4.933 -16.988 1.00 51.78 104 ALA A O 1
ATOM 793 N N . ALA A 1 105 ? 8.944 -3.312 -16.899 1.00 53.88 105 ALA A N 1
ATOM 794 C CA . ALA A 1 105 ? 9.190 -3.452 -15.464 1.00 53.88 105 ALA A CA 1
ATOM 795 C C . ALA A 1 105 ? 7.945 -3.030 -14.656 1.00 53.88 105 ALA A C 1
ATOM 797 O O . ALA A 1 105 ? 7.725 -3.484 -13.529 1.00 53.88 105 ALA A O 1
ATOM 798 N N . THR A 1 106 ? 7.085 -2.214 -15.271 1.00 57.72 106 THR A N 1
ATOM 799 C CA . THR A 1 106 ? 5.746 -1.854 -14.802 1.00 57.72 106 THR A CA 1
ATOM 800 C C . THR A 1 106 ? 4.803 -3.051 -14.734 1.00 57.72 106 THR A C 1
ATOM 802 O O . THR A 1 106 ? 4.047 -3.137 -13.776 1.00 57.72 106 THR A O 1
ATOM 805 N N . ASP A 1 107 ? 4.881 -4.010 -15.659 1.00 63.75 107 ASP A N 1
ATOM 806 C CA . ASP A 1 107 ? 3.978 -5.168 -15.690 1.00 63.75 107 ASP A CA 1
ATOM 807 C C . ASP A 1 107 ? 4.253 -6.138 -14.542 1.00 63.75 107 ASP A C 1
ATOM 809 O O . ASP A 1 107 ? 3.330 -6.582 -13.862 1.00 63.75 107 ASP A O 1
ATOM 813 N N . THR A 1 108 ? 5.525 -6.445 -14.283 1.00 72.00 108 THR A N 1
ATOM 814 C CA . THR A 1 108 ? 5.907 -7.308 -13.157 1.00 72.00 108 THR A CA 1
ATOM 815 C C . THR A 1 108 ? 5.547 -6.648 -11.832 1.00 72.00 108 THR A C 1
ATOM 817 O O . THR A 1 108 ? 4.937 -7.281 -10.973 1.00 72.00 108 THR A O 1
ATOM 820 N N . THR A 1 109 ? 5.852 -5.356 -11.688 1.00 73.25 109 THR A N 1
ATOM 821 C CA . THR A 1 109 ? 5.526 -4.593 -10.478 1.00 73.25 109 THR A CA 1
ATOM 822 C C . THR A 1 109 ? 4.012 -4.520 -10.270 1.00 73.25 109 THR A C 1
ATOM 824 O O . THR A 1 109 ? 3.533 -4.836 -9.186 1.00 73.25 109 THR A O 1
ATOM 827 N N . ALA A 1 110 ? 3.237 -4.208 -11.313 1.00 74.94 110 ALA A N 1
ATOM 828 C CA . ALA A 1 110 ? 1.778 -4.154 -11.248 1.00 74.94 110 ALA A CA 1
ATOM 829 C C . ALA A 1 110 ? 1.160 -5.515 -10.899 1.00 74.94 110 ALA A C 1
ATOM 831 O O . ALA A 1 110 ? 0.240 -5.577 -10.087 1.00 74.94 110 ALA A O 1
ATOM 832 N N . ARG A 1 111 ? 1.685 -6.619 -11.449 1.00 76.50 111 ARG A N 1
ATOM 833 C CA . ARG A 1 111 ? 1.226 -7.978 -11.115 1.00 76.50 111 ARG A CA 1
ATOM 834 C C . ARG A 1 111 ? 1.524 -8.343 -9.664 1.00 76.50 111 ARG A C 1
ATOM 836 O O . ARG A 1 111 ? 0.657 -8.910 -9.005 1.00 76.50 111 ARG A O 1
ATOM 843 N N . VAL A 1 112 ? 2.708 -7.998 -9.155 1.00 84.50 112 VAL A N 1
ATOM 844 C CA . VAL A 1 112 ? 3.070 -8.225 -7.747 1.00 84.50 112 VAL A CA 1
ATOM 845 C C . VAL A 1 112 ? 2.186 -7.389 -6.823 1.00 84.50 112 VAL A C 1
ATOM 847 O O . VAL A 1 112 ? 1.627 -7.933 -5.875 1.00 84.50 112 VAL A O 1
ATOM 850 N N . PHE A 1 113 ? 1.972 -6.105 -7.125 1.00 79.38 113 PHE A N 1
ATOM 851 C CA . PHE A 1 113 ? 1.062 -5.253 -6.355 1.00 79.38 113 PHE A CA 1
ATOM 852 C C . PHE A 1 113 ? -0.379 -5.772 -6.376 1.00 79.38 113 PHE A C 1
ATOM 854 O O . PHE A 1 113 ? -1.012 -5.843 -5.326 1.00 79.38 113 PHE A O 1
ATOM 861 N N . ALA A 1 114 ? -0.888 -6.195 -7.534 1.00 84.25 114 ALA A N 1
ATOM 862 C CA . ALA A 1 114 ? -2.223 -6.778 -7.645 1.00 84.25 114 ALA A CA 1
ATOM 863 C C . ALA A 1 114 ? -2.350 -8.090 -6.850 1.00 84.25 114 ALA A C 1
ATOM 865 O O . ALA A 1 114 ? -3.382 -8.336 -6.226 1.00 84.25 114 ALA A O 1
ATOM 866 N N . ALA A 1 115 ? -1.306 -8.925 -6.841 1.00 84.62 115 ALA A N 1
ATOM 867 C CA . ALA A 1 115 ? -1.274 -10.155 -6.055 1.00 84.62 115 ALA A CA 1
ATOM 868 C C . ALA A 1 115 ? -1.244 -9.872 -4.544 1.00 84.62 115 ALA A C 1
ATOM 870 O O . ALA A 1 115 ? -2.004 -10.484 -3.796 1.00 84.62 115 ALA A O 1
ATOM 871 N N . LEU A 1 116 ? -0.426 -8.910 -4.102 1.00 87.69 116 LEU A N 1
ATOM 872 C CA . LEU A 1 116 ? -0.369 -8.474 -2.705 1.00 87.69 116 LEU A CA 1
ATOM 873 C C . LEU A 1 116 ? -1.700 -7.876 -2.247 1.00 87.69 116 LEU A C 1
ATOM 875 O O . LEU A 1 116 ? -2.178 -8.213 -1.168 1.00 87.69 116 LEU A O 1
ATOM 879 N N . HIS A 1 117 ? -2.324 -7.041 -3.080 1.00 89.06 117 HIS A N 1
ATOM 880 C CA . HIS A 1 117 ? -3.623 -6.446 -2.779 1.00 89.06 117 HIS A CA 1
ATOM 881 C C . HIS A 1 117 ? -4.701 -7.520 -2.613 1.00 89.06 117 HIS A C 1
ATOM 883 O O . HIS A 1 117 ? -5.361 -7.572 -1.580 1.00 89.06 117 HIS A O 1
ATOM 889 N N . ARG A 1 118 ? -4.791 -8.460 -3.563 1.00 87.06 118 ARG A N 1
ATOM 890 C CA . ARG A 1 118 ? -5.722 -9.593 -3.479 1.00 87.06 118 ARG A CA 1
ATOM 891 C C . ARG A 1 118 ? -5.466 -10.460 -2.243 1.00 87.06 118 ARG A C 1
ATOM 893 O O . ARG A 1 118 ? -6.409 -10.915 -1.605 1.00 87.06 118 ARG A O 1
ATOM 900 N N . SER A 1 119 ? -4.200 -10.682 -1.889 1.00 86.38 119 SER A N 1
ATOM 901 C CA . SER A 1 119 ? -3.836 -11.416 -0.674 1.00 86.38 119 SER A CA 1
ATOM 902 C C . SER A 1 119 ? -4.279 -10.679 0.592 1.00 86.38 119 SER A C 1
ATOM 904 O O . SER A 1 119 ? -4.757 -11.314 1.531 1.00 86.38 119 SER A O 1
ATOM 906 N N . ALA A 1 120 ? -4.137 -9.352 0.629 1.00 84.69 120 ALA A N 1
ATOM 907 C CA . ALA A 1 120 ? -4.578 -8.537 1.754 1.00 84.69 120 ALA A CA 1
ATOM 908 C C . ALA A 1 120 ? -6.108 -8.562 1.896 1.00 84.69 120 ALA A C 1
ATOM 910 O O . ALA A 1 120 ? -6.610 -8.805 2.990 1.00 84.69 120 ALA A O 1
ATOM 911 N N . GLU A 1 121 ? -6.849 -8.411 0.796 1.00 91.75 121 GLU A N 1
ATOM 912 C CA . GLU A 1 121 ? -8.317 -8.508 0.787 1.00 91.75 121 GLU A CA 1
ATOM 913 C C . GLU A 1 121 ? -8.809 -9.880 1.273 1.00 91.75 121 GLU A C 1
ATOM 915 O O . GLU A 1 121 ? -9.765 -9.970 2.047 1.00 91.75 121 GLU A O 1
ATOM 920 N N . GLN A 1 122 ? -8.125 -10.959 0.882 1.00 89.12 122 GLN A N 1
ATOM 921 C CA . GLN A 1 122 ? -8.434 -12.310 1.356 1.00 89.12 122 GLN A CA 1
ATOM 922 C C . GLN A 1 122 ? -8.165 -12.486 2.854 1.00 89.12 122 GLN A C 1
ATOM 924 O O . GLN A 1 122 ? -8.954 -13.140 3.534 1.00 89.12 122 GLN A O 1
ATOM 929 N N . ASN A 1 123 ? -7.074 -11.916 3.377 1.00 88.81 123 ASN A N 1
ATOM 930 C CA . ASN A 1 123 ? -6.791 -11.934 4.815 1.00 88.81 123 ASN A CA 1
ATOM 931 C C . ASN A 1 123 ? -7.876 -11.171 5.592 1.00 88.81 123 ASN A C 1
ATOM 933 O O . ASN A 1 123 ? -8.391 -11.684 6.581 1.00 88.81 123 ASN A O 1
ATOM 937 N N . VAL A 1 124 ? -8.261 -9.979 5.121 1.00 90.62 124 VAL A N 1
ATOM 938 C CA . VAL A 1 124 ? -9.317 -9.165 5.747 1.00 90.62 124 VAL A CA 1
ATOM 939 C C . VAL A 1 124 ? -10.646 -9.914 5.760 1.00 90.62 124 VAL A C 1
ATOM 941 O O . VAL A 1 124 ? -11.281 -10.001 6.807 1.00 90.62 124 VAL A O 1
ATOM 944 N N . SER A 1 125 ? -11.029 -10.516 4.633 1.00 92.75 125 SER A N 1
ATOM 945 C CA . SER A 1 125 ? -12.271 -11.292 4.531 1.00 92.75 125 SER A CA 1
ATOM 946 C C . SER A 1 125 ? -12.289 -12.455 5.531 1.00 92.75 125 SER A C 1
ATOM 948 O O . SER A 1 125 ? -13.248 -12.607 6.278 1.00 92.75 125 SER A O 1
ATOM 950 N N . ARG A 1 126 ? -11.183 -13.208 5.647 1.00 92.31 126 ARG A N 1
ATOM 951 C CA . ARG A 1 126 ? -11.056 -14.303 6.628 1.00 92.31 126 ARG A CA 1
ATOM 952 C C . ARG A 1 126 ? -11.218 -13.841 8.076 1.00 92.31 126 ARG A C 1
ATOM 954 O O . ARG A 1 126 ? -11.823 -14.552 8.876 1.00 92.31 126 ARG A O 1
ATOM 961 N N . VAL A 1 127 ? -10.661 -12.681 8.423 1.00 95.00 127 VAL A N 1
ATOM 962 C CA . VAL A 1 127 ? -10.773 -12.119 9.777 1.00 95.00 127 VAL A CA 1
ATOM 963 C C . VAL A 1 127 ? -12.203 -11.656 10.061 1.00 95.00 127 VAL A C 1
ATOM 965 O O . VAL A 1 127 ? -12.698 -11.902 11.159 1.00 95.00 127 VAL A O 1
ATOM 968 N N . ILE A 1 128 ? -12.885 -11.051 9.082 1.00 95.31 128 ILE A N 1
ATOM 969 C CA . ILE A 1 128 ? -14.301 -10.672 9.203 1.00 95.31 128 ILE A CA 1
ATOM 970 C C . ILE A 1 128 ? -15.166 -11.919 9.420 1.00 95.31 128 ILE A C 1
ATOM 972 O O . ILE A 1 128 ? -15.900 -11.978 10.403 1.00 95.31 128 ILE A O 1
ATOM 976 N N . ASP A 1 129 ? -15.002 -12.957 8.599 1.00 95.62 129 ASP A N 1
ATOM 977 C CA . ASP A 1 129 ? -15.750 -14.212 8.745 1.00 95.62 129 ASP A CA 1
ATOM 978 C C . ASP A 1 129 ? -15.480 -14.895 10.101 1.00 95.62 129 ASP A C 1
ATOM 980 O O . ASP A 1 129 ? -16.357 -15.521 10.702 1.00 95.62 129 ASP A O 1
ATOM 984 N N . LEU A 1 130 ? -14.243 -14.817 10.607 1.00 95.44 130 LEU A N 1
ATOM 985 C CA . LEU A 1 130 ? -13.894 -15.319 11.937 1.00 95.44 130 LEU A CA 1
ATOM 986 C C . LEU A 1 130 ? -14.600 -14.520 13.037 1.00 95.44 130 LEU A C 1
ATOM 988 O O . LEU A 1 130 ? -15.183 -15.114 13.944 1.00 95.44 130 LEU A O 1
ATOM 992 N N . TYR A 1 131 ? -14.579 -13.193 12.935 1.00 93.31 131 TYR A N 1
ATOM 993 C CA . TYR A 1 131 ? -15.246 -12.301 13.874 1.00 93.31 131 TYR A CA 1
ATOM 994 C C . TYR A 1 131 ? -16.760 -12.543 13.912 1.00 93.31 131 TYR A C 1
ATOM 996 O O . TYR A 1 131 ? -17.329 -12.699 14.994 1.00 93.31 131 TYR A O 1
ATOM 1004 N N . GLU A 1 132 ? -17.409 -12.664 12.754 1.00 96.38 132 GLU A N 1
ATOM 1005 C CA . GLU A 1 132 ? -18.839 -12.971 12.668 1.00 96.38 132 GLU A CA 1
ATOM 1006 C C . GLU A 1 132 ? -19.169 -14.329 13.305 1.00 96.38 132 GLU A C 1
ATOM 1008 O O . GLU A 1 132 ? -20.141 -14.450 14.058 1.00 96.38 132 GLU A O 1
ATOM 1013 N N . ARG A 1 133 ? -18.319 -15.347 13.103 1.00 95.62 133 ARG A N 1
ATOM 1014 C CA . ARG A 1 133 ? -18.462 -16.645 13.785 1.00 95.62 133 ARG A CA 1
ATOM 1015 C C . ARG A 1 133 ? -18.307 -16.537 15.299 1.00 95.62 133 ARG A C 1
ATOM 1017 O O . ARG A 1 133 ? -19.016 -17.229 16.028 1.00 95.62 133 ARG A O 1
ATOM 1024 N N . TRP A 1 134 ? -17.393 -15.705 15.792 1.00 95.00 134 TRP A N 1
ATOM 1025 C CA . TRP A 1 134 ? -17.223 -15.492 17.231 1.00 95.00 134 TRP A CA 1
ATOM 1026 C C . TRP A 1 134 ? -18.429 -14.797 17.851 1.00 95.00 134 TRP A C 1
ATOM 1028 O O . TRP A 1 134 ? -18.883 -15.222 18.913 1.00 95.00 134 TRP A O 1
ATOM 1038 N N . LEU A 1 135 ? -18.983 -13.790 17.169 1.00 94.00 135 LEU A N 1
ATOM 1039 C CA . LEU A 1 135 ? -20.219 -13.134 17.589 1.00 94.00 135 LEU A CA 1
ATOM 1040 C C . LEU A 1 135 ? -21.385 -14.123 17.663 1.00 94.00 135 LEU A C 1
ATOM 1042 O O . LEU A 1 135 ? -22.116 -14.126 18.651 1.00 94.00 135 LEU A O 1
ATOM 1046 N N . ALA A 1 136 ? -21.529 -14.991 16.658 1.00 93.38 136 ALA A N 1
ATOM 1047 C CA . ALA A 1 136 ? -22.573 -16.013 16.639 1.00 93.38 136 ALA A CA 1
ATOM 1048 C C . ALA A 1 136 ? -22.398 -17.065 17.750 1.00 93.38 136 ALA A C 1
ATOM 1050 O O . ALA A 1 136 ? -23.384 -17.530 18.318 1.00 93.38 136 ALA A O 1
ATOM 1051 N N . ALA A 1 137 ? -21.154 -17.437 18.071 1.00 91.06 137 ALA A N 1
ATOM 1052 C CA . ALA A 1 137 ? -20.848 -18.400 19.129 1.00 91.06 137 ALA A CA 1
ATOM 1053 C C . ALA A 1 137 ? -21.099 -17.843 20.542 1.00 91.06 137 ALA A C 1
ATOM 1055 O O . ALA A 1 137 ? -21.409 -18.611 21.452 1.00 91.06 137 ALA A O 1
ATOM 1056 N N . GLY A 1 138 ? -20.979 -16.525 20.723 1.00 87.75 138 GLY A N 1
ATOM 1057 C CA . GLY A 1 138 ? -21.257 -15.860 21.990 1.00 87.75 138 GLY A CA 1
ATOM 1058 C C . GLY A 1 138 ? -20.214 -16.132 23.089 1.00 87.75 138 GLY A C 1
ATOM 1059 O O . GLY A 1 138 ? -19.087 -16.559 22.806 1.00 87.75 138 GLY A O 1
ATOM 1060 N N . PRO A 1 139 ? -20.551 -15.824 24.356 1.00 89.25 139 PRO A N 1
ATOM 1061 C CA . PRO A 1 139 ? -19.626 -15.936 25.480 1.00 89.25 139 PRO A CA 1
ATOM 1062 C C . PRO A 1 139 ? -19.262 -17.398 25.802 1.00 89.25 139 PRO A C 1
ATOM 1064 O O . PRO A 1 139 ? -19.992 -18.319 25.428 1.00 89.25 139 PRO A O 1
ATOM 1067 N N . PRO A 1 140 ? -18.151 -17.633 26.529 1.00 90.81 140 PRO A N 1
ATOM 1068 C CA . PRO A 1 140 ? -17.769 -18.974 26.951 1.00 90.81 140 PRO A CA 1
ATOM 1069 C C . PRO A 1 140 ? -18.892 -19.656 27.753 1.00 90.81 140 PRO A C 1
ATOM 1071 O O . PRO A 1 140 ? -19.518 -19.011 28.600 1.00 90.81 140 PRO A O 1
ATOM 1074 N N . PRO A 1 141 ? -19.122 -20.967 27.554 1.00 90.75 141 PRO A N 1
ATOM 1075 C CA . PRO A 1 141 ? -20.053 -21.730 28.375 1.00 90.75 141 PRO A CA 1
ATOM 1076 C C . PRO A 1 141 ? -19.675 -21.658 29.855 1.00 90.75 141 PRO A C 1
ATOM 1078 O O . PRO A 1 141 ? -18.489 -21.640 30.205 1.00 90.75 141 PRO A O 1
ATOM 1081 N N . LEU A 1 142 ? -20.680 -21.686 30.731 1.00 91.12 142 LEU A N 1
ATOM 1082 C CA . LEU A 1 142 ? -20.474 -21.685 32.179 1.00 91.12 142 LEU A CA 1
ATOM 1083 C C . LEU A 1 142 ? -19.538 -22.829 32.601 1.00 91.12 142 LEU A C 1
ATOM 1085 O O . LEU A 1 142 ? -19.697 -23.969 32.171 1.00 91.12 142 LEU A O 1
ATOM 1089 N N . GLY A 1 143 ? -18.551 -22.507 33.440 1.00 92.12 143 GLY A N 1
ATOM 1090 C CA . GLY A 1 143 ? -17.509 -23.445 33.875 1.00 92.12 143 GLY A CA 1
ATOM 1091 C C . GLY A 1 143 ? -16.269 -23.496 32.974 1.00 92.12 143 GLY A C 1
ATOM 1092 O O . GLY A 1 143 ? -15.268 -24.093 33.366 1.00 92.12 143 GLY A O 1
ATOM 1093 N N . THR A 1 144 ? -16.279 -22.834 31.812 1.00 91.19 144 THR A N 1
ATOM 1094 C CA . THR A 1 144 ? -15.082 -22.685 30.970 1.00 91.19 144 THR A CA 1
ATOM 1095 C C . THR A 1 144 ? -14.184 -21.582 31.528 1.00 91.19 144 THR A C 1
ATOM 1097 O O . THR A 1 144 ? -14.645 -20.478 31.815 1.00 91.19 144 THR A O 1
ATOM 1100 N N . SER A 1 145 ? -12.883 -21.852 31.659 1.00 95.00 145 SER A N 1
ATOM 1101 C CA . SER A 1 145 ? -11.912 -20.809 32.006 1.00 95.00 145 SER A CA 1
ATOM 1102 C C . SER A 1 145 ? -11.856 -19.754 30.897 1.00 95.00 145 SER A C 1
ATOM 1104 O O . SER A 1 145 ? -11.526 -20.073 29.755 1.00 95.00 145 SER A O 1
ATOM 1106 N N . VAL A 1 146 ? -12.132 -18.494 31.249 1.00 89.62 146 VAL A N 1
ATOM 1107 C CA . VAL A 1 146 ? -12.083 -17.346 30.325 1.00 89.62 146 VAL A CA 1
ATOM 1108 C C . VAL A 1 146 ? -10.712 -17.221 29.656 1.00 89.62 146 VAL A C 1
ATOM 1110 O O . VAL A 1 146 ? -10.643 -16.933 28.466 1.00 89.62 146 VAL A O 1
ATOM 1113 N N . SER A 1 147 ? -9.627 -17.506 30.383 1.00 87.75 147 SER A N 1
ATOM 1114 C CA . SER A 1 147 ? -8.265 -17.481 29.838 1.00 87.75 147 SER A CA 1
ATOM 1115 C C . SER A 1 147 ? -8.068 -18.539 28.753 1.00 87.75 147 SER A C 1
ATOM 1117 O O . SER A 1 147 ? -7.653 -18.207 27.653 1.00 87.75 147 SER A O 1
ATOM 1119 N N . ARG A 1 148 ? -8.461 -19.796 29.012 1.00 92.00 148 ARG A N 1
ATOM 1120 C CA . ARG A 1 148 ? -8.356 -20.879 28.014 1.00 92.00 148 ARG A CA 1
ATOM 1121 C C . ARG A 1 148 ? -9.233 -20.634 26.790 1.00 92.00 148 ARG A C 1
ATOM 1123 O O . ARG A 1 148 ? -8.863 -21.018 25.685 1.00 92.00 148 ARG A O 1
ATOM 1130 N N . TRP A 1 149 ? -10.390 -20.013 26.996 1.00 92.62 149 TRP A N 1
ATOM 1131 C CA . TRP A 1 149 ? -11.273 -19.613 25.910 1.00 92.62 149 TRP A CA 1
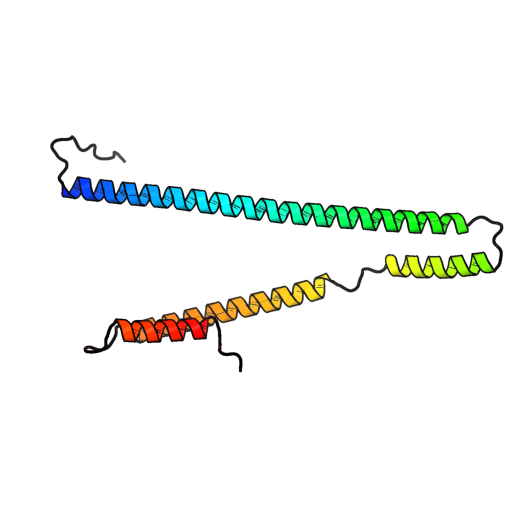ATOM 1132 C C . TRP A 1 149 ? -10.638 -18.521 25.038 1.00 92.62 149 TRP A C 1
ATOM 1134 O O . TRP A 1 149 ? -10.646 -18.645 23.815 1.00 92.62 149 TRP A O 1
ATOM 1144 N N . TRP A 1 150 ? -10.021 -17.504 25.647 1.00 93.12 150 TRP A N 1
ATOM 1145 C CA . TRP A 1 150 ? -9.286 -16.472 24.912 1.00 93.12 150 TRP A CA 1
ATOM 1146 C C . TRP A 1 150 ? -8.053 -17.014 24.193 1.00 93.12 150 TRP A C 1
ATOM 1148 O O . TRP A 1 150 ?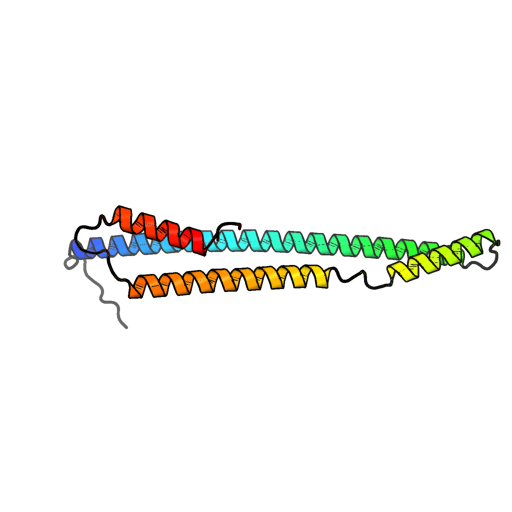 -7.842 -16.654 23.039 1.00 93.12 150 TRP A O 1
ATOM 1158 N N . ASP A 1 151 ? -7.285 -17.911 24.814 1.00 95.25 151 ASP A N 1
ATOM 1159 C CA . ASP A 1 151 ? -6.114 -18.531 24.182 1.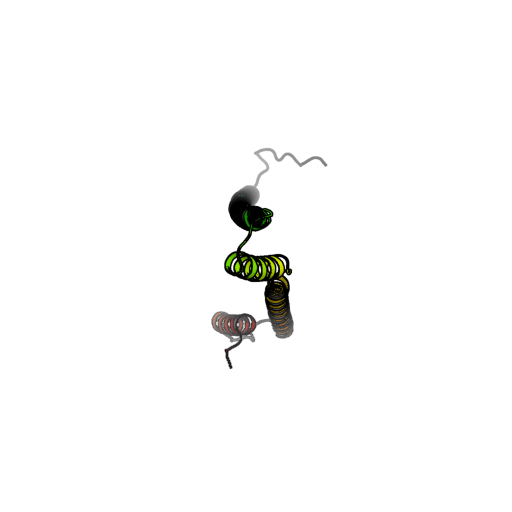00 95.25 151 ASP A CA 1
ATOM 1160 C C . ASP A 1 151 ? -6.496 -19.251 22.878 1.00 95.25 151 ASP A C 1
ATOM 1162 O O . ASP A 1 151 ? -5.825 -19.099 21.857 1.00 95.25 151 ASP A O 1
ATOM 1166 N N . ALA A 1 152 ? -7.611 -19.991 22.884 1.00 91.12 152 ALA A N 1
ATOM 1167 C CA . ALA A 1 152 ? -8.121 -20.668 21.692 1.00 91.12 152 ALA A CA 1
ATOM 1168 C C . ALA A 1 152 ? -8.530 -19.672 20.592 1.00 91.12 152 ALA A C 1
ATOM 1170 O O . ALA A 1 152 ? -8.206 -19.865 19.423 1.00 91.12 152 ALA A O 1
ATOM 1171 N N . ARG A 1 153 ? -9.188 -18.570 20.965 1.00 92.75 153 ARG A N 1
ATOM 1172 C CA . ARG A 1 153 ? -9.584 -17.505 20.031 1.00 92.75 153 ARG A CA 1
ATOM 1173 C C . ARG A 1 153 ? -8.370 -16.782 19.443 1.00 92.75 153 ARG A C 1
ATOM 1175 O O . ARG A 1 153 ? -8.322 -16.527 18.246 1.00 92.75 153 ARG A O 1
ATOM 1182 N N . LEU A 1 154 ? -7.348 -16.503 20.247 1.00 93.69 154 LEU A N 1
ATOM 1183 C CA . LEU A 1 154 ? -6.104 -15.907 19.758 1.00 93.69 154 LEU A CA 1
ATOM 1184 C C . LEU A 1 154 ? -5.369 -16.832 18.781 1.00 93.69 154 LEU A C 1
ATOM 1186 O O . LEU A 1 154 ? -4.844 -16.345 17.782 1.00 93.69 154 LEU A O 1
ATOM 1190 N N . ALA A 1 155 ? -5.385 -18.147 19.017 1.00 94.06 155 ALA A N 1
ATOM 1191 C CA . ALA A 1 155 ? -4.852 -19.122 18.068 1.00 94.06 155 ALA A CA 1
ATOM 1192 C C . ALA A 1 155 ? -5.645 -19.129 16.746 1.00 94.06 155 ALA A C 1
ATOM 1194 O O . ALA A 1 155 ? -5.052 -19.039 15.676 1.00 94.06 155 ALA A O 1
ATOM 1195 N N . GLU A 1 156 ? -6.982 -19.132 16.804 1.00 93.25 156 GLU A N 1
ATOM 1196 C CA . GLU A 1 156 ? -7.834 -19.043 15.607 1.00 93.25 156 GLU A CA 1
ATOM 1197 C C . GLU A 1 156 ? -7.598 -17.747 14.804 1.00 93.25 156 GLU A C 1
ATOM 1199 O O . GLU A 1 156 ? -7.591 -17.770 13.572 1.00 93.25 156 GLU A O 1
ATOM 1204 N N . LEU A 1 157 ? -7.390 -16.612 15.484 1.00 93.19 157 LEU A N 1
ATOM 1205 C CA . LEU A 1 157 ? -7.060 -15.337 14.838 1.00 93.19 157 LEU A CA 1
ATOM 1206 C C . LEU A 1 157 ? -5.678 -15.376 14.192 1.00 93.19 157 LEU A C 1
ATOM 1208 O O . LEU A 1 157 ? -5.512 -14.904 13.068 1.00 93.19 157 LEU A O 1
ATOM 1212 N N . HIS A 1 158 ? -4.697 -15.942 14.891 1.00 92.38 158 HIS A N 1
ATOM 1213 C CA . HIS A 1 158 ? -3.359 -16.123 14.352 1.00 92.38 158 HIS A CA 1
ATOM 1214 C C . HIS A 1 158 ? -3.400 -16.940 13.054 1.00 92.38 158 HIS A C 1
ATOM 1216 O O . HIS A 1 158 ? -2.862 -16.487 12.048 1.00 92.38 158 HIS A O 1
ATOM 1222 N N . ASP A 1 159 ? -4.112 -18.068 13.037 1.00 92.06 159 ASP A N 1
ATOM 1223 C CA . ASP A 1 159 ? -4.250 -18.918 11.847 1.00 92.06 159 ASP A CA 1
ATOM 1224 C C . ASP A 1 159 ? -5.022 -18.226 10.711 1.00 92.06 159 ASP A C 1
ATOM 1226 O O . ASP A 1 159 ? -4.757 -18.460 9.530 1.00 92.06 159 ASP A O 1
ATOM 1230 N N . ALA A 1 160 ? -5.962 -17.332 11.035 1.00 91.12 160 ALA A N 1
ATOM 1231 C CA . ALA A 1 160 ? -6.663 -16.535 10.030 1.00 91.12 160 ALA A CA 1
ATOM 1232 C C . ALA A 1 160 ? -5.753 -15.488 9.363 1.00 91.12 160 ALA A C 1
ATOM 1234 O O . ALA A 1 160 ? -5.904 -15.236 8.163 1.00 91.12 160 ALA A O 1
ATOM 1235 N N . ILE A 1 161 ? -4.814 -14.896 10.112 1.00 90.31 161 ILE A N 1
ATOM 1236 C CA . ILE A 1 161 ? -3.847 -13.903 9.613 1.00 90.31 161 ILE A CA 1
ATOM 1237 C C . ILE A 1 161 ? -2.685 -14.592 8.883 1.00 90.31 161 ILE A C 1
ATOM 1239 O O . ILE A 1 161 ? -2.287 -14.156 7.800 1.00 90.31 161 ILE A O 1
ATOM 1243 N N . LEU A 1 162 ? -2.161 -15.672 9.461 1.00 88.19 162 LEU A N 1
ATOM 1244 C CA . LEU A 1 162 ? -1.025 -16.451 8.981 1.00 88.19 162 LEU A CA 1
ATOM 1245 C C . LEU A 1 162 ? -1.464 -17.907 8.780 1.00 88.19 162 LEU A C 1
ATOM 1247 O O . LEU A 1 162 ? -1.220 -18.745 9.650 1.00 88.19 162 LEU A O 1
ATOM 1251 N N . PRO A 1 163 ? -2.112 -18.229 7.646 1.00 78.12 163 PRO A N 1
ATOM 1252 C CA . PRO A 1 163 ? -2.543 -19.593 7.394 1.00 78.12 163 PRO A CA 1
ATOM 1253 C C . PRO A 1 163 ? -1.328 -20.532 7.383 1.00 78.12 163 PRO A C 1
ATOM 1255 O O . PRO A 1 163 ? -0.282 -20.170 6.827 1.00 78.12 163 PRO A O 1
ATOM 1258 N N . PRO A 1 164 ? -1.439 -21.734 7.978 1.00 73.00 164 PRO A N 1
ATOM 1259 C CA . PRO A 1 164 ? -0.340 -22.684 8.011 1.00 73.00 164 PRO A CA 1
ATOM 1260 C C . PRO A 1 164 ? 0.095 -23.013 6.582 1.00 73.00 164 PRO A C 1
ATOM 1262 O O . PRO A 1 164 ? -0.722 -23.363 5.727 1.00 73.00 164 PRO A O 1
ATOM 1265 N N . THR A 1 165 ? 1.392 -22.862 6.317 1.00 67.69 165 THR A N 1
ATOM 1266 C CA . THR A 1 165 ? 1.982 -23.156 5.010 1.00 67.69 165 THR A CA 1
ATOM 1267 C C . THR A 1 165 ? 1.825 -24.653 4.758 1.00 67.69 165 THR A C 1
ATOM 1269 O O . THR A 1 165 ? 2.404 -25.460 5.484 1.00 67.69 165 THR A O 1
ATOM 1272 N N . THR A 1 166 ? 0.965 -25.011 3.807 1.00 46.31 166 THR A N 1
ATOM 1273 C CA . THR A 1 166 ? 0.688 -26.402 3.421 1.00 46.31 166 THR A CA 1
ATOM 1274 C C . THR A 1 166 ? 1.651 -26.861 2.340 1.00 46.31 166 THR A C 1
ATOM 1276 O O . THR A 1 166 ? 2.002 -26.021 1.480 1.00 46.31 166 THR A O 1
#

pLDDT: mean 80.9, std 14.05, range [38.53, 96.94]